Protein AF-A0A3P7IW91-F1 (afdb_monomer)

Sequence (137 aa):
MAIMPLGTGNDLARCMGWGGATSDEPMSQLLQAILRETVITHLDRWRIDVEPNEASPLDYADELSDAVQSSLPLTVMNNYFSIGADAHVALQFHHSRSANPQMLNSRLKNRIAYGGLGTIDLFKRSWKDLSEFVYLE

Radius of gyration: 19.39 Å; Cα contacts (8 Å, |Δi|>4)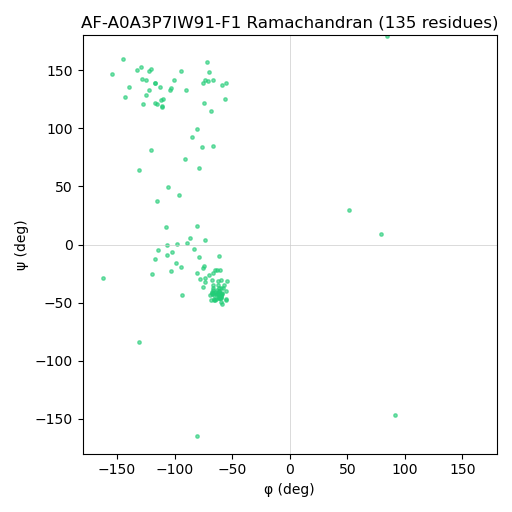: 82; chains: 1; bounding box: 48×32×51 Å

pLDDT: mean 82.63, std 10.95, range [50.06, 93.81]

Foldseek 3Di:
DDAAQPDLPRPVCVVQVVDNHHDPDDPVVVVVCVVPVDDDDDFDKAFADDADDPVDDPPVPDPCPVVPPRDDPDGIGRDDDDDDLLVVLVVVLVVVCVVCVVQVVDSVSSVVSSVVSSVVSVVVCPCVCVVVVDDDD

Secondary structure (DSSP, 8-state):
------SS--HHHHHTTS-SS--SS-HHHHHHHHHHTPPP-----EE------TTS----TTTSTTT--SS-S--EESS----SHHHHHHHHHHHHHHH-TTTT-SHHHHHHHHHHHHHHHHHHTTTTTGGGS----

InterPro domains:
  IPR000756 Diacylglycerol kinase, accessory domain [PF00609] (76-136)
  IPR000756 Diacylglycerol kinase, accessory domain [SM00045] (76-137)
  IPR001206 Diacylglycerol kinase, catalytic domain [PF00781] (1-38)
  IPR001206 Diacylglycerol kinase, catalytic domain [PS50146] (1-52)
  IPR016064 NAD kinase/diacylglycerol kinase-like domain superfamily [SSF111331] (1-130)
  IPR037607 Diacylglycerol kinase [PTHR11255] (1-136)

Solvent-accessible surface area (backbone atoms only — not comparable to full-atom values): 8932 Å² total; per-residue (Å²): 139,86,74,78,23,79,61,71,85,23,59,67,22,42,77,72,70,60,35,63,53,67,74,95,65,57,69,70,59,54,52,48,41,58,77,73,71,57,78,94,74,92,77,81,69,49,76,59,86,78,76,85,63,81,90,58,74,74,86,68,72,78,78,47,66,89,69,60,64,87,60,74,96,68,44,73,44,78,81,82,86,72,75,57,64,65,38,50,38,53,49,52,46,50,52,52,36,72,74,37,49,85,76,50,72,40,63,66,50,42,52,52,54,46,51,55,46,44,53,55,50,64,73,65,49,81,52,74,64,50,69,80,78,56,85,85,133

Organism: Strongylus vulgaris (NCBI:txid40348)

Mean predicted aligned error: 8.08 Å

Structure (mmCIF, N/CA/C/O backbone):
data_AF-A0A3P7IW91-F1
#
_entry.id   AF-A0A3P7IW91-F1
#
loop_
_atom_site.group_PDB
_atom_site.id
_atom_site.type_symbol
_atom_site.label_atom_id
_atom_site.label_alt_id
_atom_site.label_comp_id
_atom_site.label_asym_id
_atom_site.label_entity_id
_atom_site.label_seq_id
_atom_site.pdbx_PDB_ins_code
_atom_site.Cartn_x
_atom_site.Cartn_y
_atom_site.Cartn_z
_atom_site.occupancy
_atom_site.B_iso_or_equiv
_atom_site.auth_seq_id
_atom_site.auth_comp_id
_atom_site.auth_asym_id
_atom_site.auth_atom_id
_atom_site.pd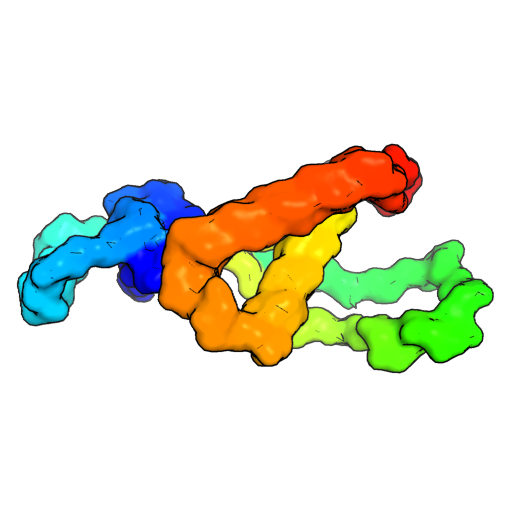bx_PDB_model_num
ATOM 1 N N . MET A 1 1 ? -11.522 -12.526 10.534 1.00 82.19 1 MET A N 1
ATOM 2 C CA . MET A 1 1 ? -10.440 -11.517 10.510 1.00 82.19 1 MET A CA 1
ATOM 3 C C . MET A 1 1 ? -11.072 -10.175 10.829 1.00 82.19 1 MET A C 1
ATOM 5 O O . MET A 1 1 ? -12.120 -9.900 10.269 1.00 82.19 1 MET A O 1
ATOM 9 N N . ALA A 1 2 ? -10.478 -9.384 11.719 1.00 88.81 2 ALA A N 1
ATOM 10 C CA . ALA A 1 2 ? -10.869 -7.994 11.963 1.00 88.81 2 ALA A CA 1
ATOM 11 C C . ALA A 1 2 ? -9.656 -7.100 11.679 1.00 88.81 2 ALA A C 1
ATOM 13 O O . ALA A 1 2 ? -8.518 -7.563 11.798 1.00 88.81 2 ALA A O 1
ATOM 14 N N . ILE A 1 3 ? -9.889 -5.854 11.271 1.00 89.25 3 ILE A N 1
ATOM 15 C CA . ILE A 1 3 ? -8.823 -4.940 10.853 1.00 89.25 3 ILE A CA 1
ATOM 16 C C . ILE A 1 3 ? -8.711 -3.821 11.883 1.00 89.25 3 ILE A C 1
ATOM 18 O O . ILE A 1 3 ? -9.679 -3.112 12.135 1.00 89.25 3 ILE A O 1
ATOM 22 N N . MET A 1 4 ? -7.516 -3.634 12.450 1.00 89.88 4 MET A N 1
ATOM 23 C CA . MET A 1 4 ? -7.232 -2.526 13.361 1.00 89.88 4 MET A CA 1
ATOM 24 C C . MET A 1 4 ? -6.270 -1.520 12.700 1.00 89.88 4 MET A C 1
ATOM 26 O O . MET A 1 4 ? -5.135 -1.890 12.387 1.00 89.88 4 MET A O 1
ATOM 30 N N . PRO A 1 5 ? -6.673 -0.251 12.496 1.00 90.50 5 PRO A N 1
ATOM 31 C CA . PRO A 1 5 ? -5.879 0.758 11.787 1.00 90.50 5 PRO A CA 1
ATOM 32 C C . PRO A 1 5 ? -4.768 1.376 12.660 1.00 90.50 5 PRO A C 1
ATOM 34 O O . PRO A 1 5 ? -4.781 2.569 12.983 1.00 90.50 5 PRO A O 1
ATOM 37 N N . LEU A 1 6 ? -3.778 0.567 13.043 1.00 88.81 6 LEU A N 1
ATOM 38 C CA . LEU A 1 6 ? -2.659 1.001 13.891 1.00 88.81 6 LEU A CA 1
ATOM 39 C C . LEU A 1 6 ? -1.592 1.790 13.118 1.00 88.81 6 LEU A C 1
ATOM 41 O O . LEU A 1 6 ? -0.949 2.680 13.679 1.00 88.81 6 LEU A O 1
ATOM 45 N N . GLY A 1 7 ? -1.431 1.510 11.824 1.00 86.81 7 GLY A N 1
ATOM 46 C CA . GLY A 1 7 ? -0.395 2.096 10.977 1.00 86.81 7 GLY A CA 1
ATOM 47 C C . GLY A 1 7 ? -0.710 3.504 10.464 1.00 86.81 7 GLY A C 1
ATOM 48 O O . GLY A 1 7 ? -1.597 4.203 10.957 1.00 86.81 7 GLY A O 1
ATOM 49 N N . THR A 1 8 ? 0.049 3.930 9.450 1.00 87.56 8 THR A N 1
ATOM 50 C CA . THR A 1 8 ? -0.204 5.168 8.685 1.00 87.56 8 THR A CA 1
ATOM 51 C C . THR A 1 8 ? -1.036 4.878 7.421 1.00 87.56 8 THR A C 1
ATOM 53 O O . THR A 1 8 ? -1.992 5.605 7.132 1.00 87.56 8 THR A O 1
ATOM 56 N N . GLY A 1 9 ? -0.694 3.799 6.701 1.00 87.56 9 GLY A N 1
ATOM 57 C CA . GLY A 1 9 ? -1.365 3.305 5.488 1.00 87.56 9 GLY A CA 1
ATOM 58 C C . GLY A 1 9 ? -2.460 2.289 5.813 1.00 87.56 9 GLY A C 1
ATOM 59 O O . GLY A 1 9 ? -2.270 1.089 5.666 1.00 87.56 9 GLY A O 1
ATOM 60 N N . ASN A 1 10 ? -3.585 2.776 6.337 1.00 92.81 10 ASN A N 1
ATOM 61 C CA . ASN A 1 10 ? -4.717 1.957 6.785 1.00 92.81 10 ASN A CA 1
ATOM 62 C C . ASN A 1 10 ? -5.804 1.834 5.703 1.00 92.81 10 ASN A C 1
ATOM 64 O O . ASN A 1 10 ? -6.987 1.988 5.996 1.00 92.81 10 ASN A O 1
ATOM 68 N N . ASP A 1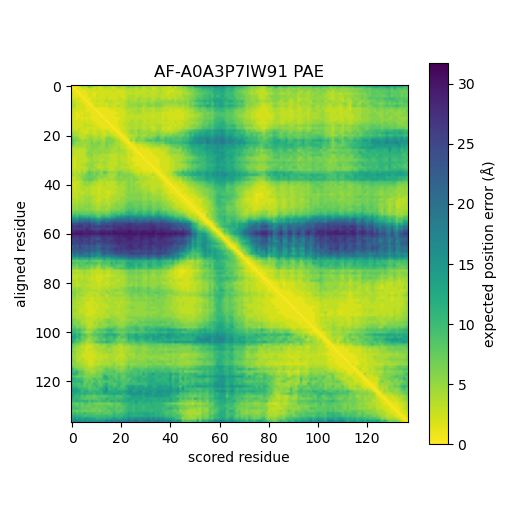 11 ? -5.423 1.630 4.445 1.00 92.50 11 ASP A N 1
ATOM 69 C CA . ASP A 1 11 ? -6.358 1.774 3.320 1.00 92.50 11 ASP A CA 1
ATOM 70 C C . ASP A 1 11 ? -7.439 0.695 3.323 1.00 92.50 11 ASP A C 1
ATOM 72 O O . ASP A 1 11 ? -8.619 1.025 3.244 1.00 92.50 11 ASP A O 1
ATOM 76 N N . LEU A 1 12 ? -7.075 -0.563 3.592 1.00 92.00 12 LEU A N 1
ATOM 77 C CA . LEU A 1 12 ? -8.056 -1.642 3.739 1.00 92.00 12 LEU A CA 1
ATOM 78 C C . LEU A 1 12 ? -9.053 -1.367 4.880 1.00 92.00 12 LEU A C 1
ATOM 80 O O . LEU A 1 12 ? -10.241 -1.636 4.743 1.00 92.00 12 LEU A O 1
ATOM 84 N N . ALA A 1 13 ? -8.596 -0.782 5.992 1.00 92.69 13 ALA A N 1
ATOM 85 C CA . ALA A 1 13 ? -9.480 -0.411 7.097 1.00 92.69 13 ALA A CA 1
ATOM 86 C C . ALA A 1 13 ? -10.483 0.675 6.674 1.00 92.69 13 ALA A C 1
ATOM 88 O O . ALA A 1 13 ? -11.663 0.581 7.005 1.00 92.69 13 ALA A O 1
ATOM 89 N N . ARG A 1 14 ? -10.040 1.669 5.890 1.00 92.06 14 ARG A N 1
ATOM 90 C CA . ARG A 1 14 ? -10.915 2.724 5.352 1.00 92.06 14 ARG A CA 1
ATOM 91 C C . ARG A 1 14 ? -11.937 2.160 4.371 1.00 92.06 14 ARG A C 1
ATOM 93 O O . ARG A 1 14 ? -13.116 2.465 4.512 1.00 92.06 14 ARG A O 1
ATOM 100 N N . CYS A 1 15 ? -11.505 1.314 3.436 1.00 91.19 15 CYS A N 1
ATOM 101 C CA . CYS A 1 15 ? -12.388 0.686 2.451 1.00 91.19 15 CYS A CA 1
ATOM 102 C C . CYS A 1 15 ? -13.453 -0.202 3.106 1.00 91.19 15 CYS A C 1
ATOM 104 O O . CYS A 1 15 ? -14.600 -0.197 2.679 1.00 91.19 15 CYS A O 1
ATOM 106 N N . MET A 1 16 ? -13.092 -0.917 4.174 1.00 89.62 16 MET A N 1
ATOM 107 C CA . MET A 1 16 ? -14.005 -1.814 4.892 1.00 89.62 16 MET A CA 1
ATOM 108 C C . MET A 1 16 ? -14.836 -1.104 5.979 1.00 89.62 16 MET A C 1
ATOM 110 O O . MET A 1 16 ? -15.532 -1.772 6.738 1.00 89.62 16 MET A O 1
ATOM 114 N N . GLY A 1 17 ? -14.746 0.227 6.100 1.00 88.50 17 GLY A N 1
ATOM 115 C CA . GLY A 1 17 ? -15.536 1.012 7.057 1.00 88.50 17 GLY A CA 1
ATOM 116 C C . GLY A 1 17 ? -15.028 1.013 8.506 1.00 88.50 17 GLY A C 1
ATOM 117 O O . GLY A 1 17 ? -15.696 1.549 9.382 1.00 88.50 17 GLY A O 1
ATOM 118 N N . TRP A 1 18 ? -13.834 0.481 8.772 1.00 88.44 18 TRP A N 1
ATOM 119 C CA . TRP A 1 18 ? -13.199 0.455 10.104 1.00 88.44 18 TRP A CA 1
ATOM 120 C C . TRP A 1 18 ? -12.465 1.760 10.450 1.00 88.44 18 TRP A C 1
ATOM 122 O O . TRP A 1 18 ? -11.924 1.913 11.543 1.00 88.44 18 TRP A O 1
ATOM 132 N N . GLY A 1 19 ? -12.420 2.704 9.508 1.00 89.38 19 GLY A N 1
ATOM 133 C CA . GLY A 1 19 ? -11.806 4.012 9.693 1.00 89.38 19 GLY A CA 1
ATOM 134 C C . GLY A 1 19 ? -10.295 4.041 9.450 1.00 89.38 19 GLY A C 1
ATOM 135 O O . GLY A 1 19 ? -9.654 3.065 9.068 1.00 89.38 19 GLY A O 1
ATOM 136 N N . GLY A 1 20 ? -9.716 5.234 9.609 1.00 87.00 20 GLY A N 1
ATOM 137 C CA . GLY A 1 20 ? -8.315 5.510 9.271 1.00 87.00 20 GLY A CA 1
ATOM 138 C C . GLY A 1 20 ? -7.353 5.571 10.457 1.00 87.00 20 GLY A C 1
ATOM 139 O O . GLY A 1 20 ? -6.150 5.727 10.227 1.00 87.00 20 GLY A O 1
ATOM 140 N N . ALA A 1 21 ? -7.869 5.499 11.681 1.00 86.12 21 ALA A N 1
ATOM 141 C CA . ALA A 1 21 ? -7.138 5.595 12.937 1.00 86.12 21 ALA A CA 1
ATOM 142 C C . ALA A 1 21 ? -7.913 4.853 14.032 1.00 86.12 21 ALA A C 1
ATOM 144 O O . ALA A 1 21 ? -9.138 4.824 14.002 1.00 86.12 21 ALA A O 1
ATOM 145 N N . THR A 1 22 ? -7.193 4.257 14.975 1.00 83.44 22 THR A N 1
ATOM 146 C CA . THR A 1 22 ? -7.780 3.598 16.148 1.00 83.44 22 THR A CA 1
ATOM 147 C C . THR A 1 22 ? -8.365 4.634 17.111 1.00 83.44 22 THR A C 1
ATOM 149 O O . THR A 1 22 ? -7.765 5.698 17.275 1.00 83.44 22 THR A O 1
ATOM 152 N N . SER A 1 23 ? -9.519 4.327 17.715 1.00 80.38 23 SER A N 1
ATOM 153 C CA . SER A 1 23 ? -10.097 5.100 18.820 1.00 80.38 23 SER A CA 1
ATOM 154 C C . SER A 1 23 ? -9.287 4.896 20.108 1.00 80.38 23 SER A C 1
ATOM 156 O O . SER A 1 23 ? -8.615 3.879 20.268 1.00 80.38 23 SER A O 1
ATOM 158 N N . ASP A 1 24 ? -9.378 5.842 21.046 1.00 83.31 24 ASP A N 1
ATOM 159 C CA . ASP A 1 24 ? -8.789 5.716 22.393 1.00 83.31 24 ASP A CA 1
ATOM 160 C C . ASP A 1 24 ? -9.668 4.870 23.342 1.00 83.31 24 ASP A C 1
ATOM 162 O O . ASP A 1 24 ? -9.520 4.907 24.565 1.00 83.31 24 ASP A O 1
ATOM 166 N N . GLU A 1 25 ? -10.619 4.112 22.793 1.00 85.94 25 GLU A N 1
ATOM 167 C CA . GLU A 1 25 ? -11.516 3.263 23.569 1.00 85.94 25 GLU A CA 1
ATOM 168 C C . GLU A 1 25 ? -10.766 2.059 24.162 1.00 85.94 25 GLU A C 1
ATOM 170 O O . GLU A 1 25 ? -9.834 1.522 23.552 1.00 85.94 25 GLU A O 1
ATOM 175 N N . PRO A 1 26 ? -11.180 1.570 25.346 1.00 89.69 26 PRO A N 1
ATOM 176 C CA . PRO A 1 26 ? -10.614 0.361 25.922 1.00 89.69 26 PRO A CA 1
ATOM 177 C C . PRO A 1 26 ? -10.714 -0.831 24.964 1.00 89.69 26 PRO A C 1
ATOM 179 O O . PRO A 1 26 ? -11.763 -1.090 24.374 1.00 89.69 26 PRO A O 1
ATOM 182 N N . MET A 1 27 ? -9.651 -1.638 24.892 1.00 88.00 27 MET A N 1
ATOM 183 C CA . MET A 1 27 ? -9.602 -2.823 24.025 1.00 88.00 27 MET A CA 1
ATOM 184 C C . MET A 1 27 ? -10.769 -3.793 24.270 1.00 88.00 27 MET A C 1
ATOM 186 O O . MET A 1 27 ? -11.243 -4.433 23.337 1.00 88.00 27 MET A O 1
ATOM 190 N N . SER A 1 28 ? -11.269 -3.881 25.505 1.00 90.69 28 SER A N 1
ATOM 191 C CA . SER A 1 28 ? -12.443 -4.692 25.844 1.00 90.69 28 SER A CA 1
ATOM 192 C C . SER A 1 28 ? -13.709 -4.244 25.109 1.00 90.69 28 SER A C 1
ATOM 194 O O . SER A 1 28 ? -14.458 -5.096 24.636 1.00 90.69 28 SER A O 1
ATOM 196 N N . GLN A 1 29 ? -13.926 -2.935 24.969 1.00 88.38 29 GLN A N 1
ATOM 197 C CA . GLN A 1 29 ? -15.069 -2.381 24.242 1.00 88.38 29 GLN A CA 1
ATOM 198 C C . GLN A 1 29 ? -14.933 -2.646 22.744 1.00 88.38 29 GLN A C 1
ATOM 200 O O . GLN A 1 29 ? -15.876 -3.131 22.127 1.00 88.38 29 GLN A O 1
ATOM 205 N N . LEU A 1 30 ? -13.734 -2.456 22.184 1.00 87.31 30 LEU A N 1
ATOM 206 C CA . LEU A 1 30 ? -13.468 -2.773 20.781 1.00 87.31 30 LEU A CA 1
ATOM 207 C C . LEU A 1 30 ? -13.720 -4.259 20.475 1.00 87.31 30 LEU A C 1
ATOM 209 O O . LEU A 1 30 ? -14.364 -4.593 19.483 1.00 87.31 30 LEU A O 1
ATOM 213 N N . LEU A 1 31 ? -13.241 -5.167 21.331 1.00 89.31 31 LEU A N 1
ATOM 214 C CA . LEU A 1 31 ? -13.471 -6.606 21.173 1.00 89.31 31 LEU A CA 1
ATOM 215 C C . LEU A 1 31 ? -14.959 -6.955 21.267 1.00 89.31 31 LEU A C 1
ATOM 217 O O . LEU A 1 31 ? -15.441 -7.800 20.513 1.00 89.31 31 LEU A O 1
ATOM 221 N N . GLN A 1 32 ? -15.694 -6.299 22.164 1.00 90.44 32 GLN A N 1
ATOM 222 C CA . GLN A 1 32 ? -17.134 -6.488 22.289 1.00 90.44 32 GLN A CA 1
ATOM 223 C C . GLN A 1 32 ? -17.882 -6.000 21.042 1.00 90.44 32 GLN A C 1
ATOM 225 O O . GLN A 1 32 ? -18.741 -6.731 20.548 1.00 90.44 32 GLN A O 1
ATOM 230 N N . ALA A 1 33 ? -17.508 -4.838 20.501 1.00 87.19 33 ALA A N 1
ATOM 231 C CA . ALA A 1 33 ? -18.061 -4.307 19.259 1.00 87.19 33 ALA A CA 1
ATOM 232 C C . ALA A 1 33 ? -17.769 -5.250 18.081 1.00 87.19 33 ALA A C 1
ATOM 234 O O . ALA A 1 33 ? -18.683 -5.632 17.356 1.00 87.19 33 ALA A O 1
ATOM 235 N N . ILE A 1 34 ? -16.532 -5.746 17.948 1.00 88.56 34 ILE A N 1
ATOM 236 C CA . ILE A 1 34 ? -16.172 -6.745 16.927 1.00 88.56 34 ILE A CA 1
ATOM 237 C C . ILE A 1 34 ? -17.070 -7.984 17.024 1.00 88.56 34 ILE A C 1
ATOM 239 O O . ILE A 1 34 ? -17.602 -8.437 16.015 1.00 88.56 34 ILE A O 1
ATOM 243 N N . LEU A 1 35 ? -17.262 -8.529 18.225 1.00 88.88 35 LEU A N 1
ATOM 244 C CA . LEU A 1 35 ? -18.018 -9.769 18.414 1.00 88.88 35 LEU A CA 1
ATOM 245 C C . LEU A 1 35 ? -19.533 -9.612 18.241 1.00 88.88 35 LEU A C 1
ATOM 247 O O . LEU A 1 35 ? -20.194 -10.599 17.922 1.00 88.88 35 LEU A O 1
ATOM 251 N N . ARG A 1 36 ? -20.096 -8.429 18.515 1.00 89.06 36 ARG A N 1
ATOM 252 C CA . ARG A 1 36 ? -21.557 -8.250 18.622 1.00 89.06 36 ARG A CA 1
ATOM 253 C C . ARG A 1 36 ? -22.162 -7.267 17.631 1.00 89.06 36 ARG A C 1
ATOM 255 O O . ARG A 1 36 ? -23.347 -7.379 17.340 1.00 89.06 36 ARG A O 1
ATOM 262 N N . GLU A 1 37 ? -21.380 -6.312 17.149 1.00 86.50 37 GLU A N 1
ATOM 263 C CA . GLU A 1 37 ? -21.869 -5.154 16.395 1.00 86.50 37 GLU A CA 1
ATOM 264 C C . GLU A 1 37 ? -21.330 -5.124 14.959 1.00 86.50 37 GLU A C 1
ATOM 266 O O . GLU A 1 37 ? -21.844 -4.375 14.131 1.00 86.50 37 GLU A O 1
ATOM 271 N N . THR A 1 38 ? -20.329 -5.950 14.626 1.00 87.06 38 THR A N 1
ATOM 272 C CA . THR A 1 38 ? -19.772 -5.999 13.266 1.00 87.06 38 THR A CA 1
ATOM 273 C C . THR A 1 38 ? -20.399 -7.086 12.404 1.00 87.06 38 THR A C 1
ATOM 275 O O . THR A 1 38 ? -20.814 -8.144 12.876 1.00 87.06 38 THR A O 1
ATOM 278 N N . VAL A 1 39 ? -20.456 -6.807 11.103 1.00 87.94 39 VAL A N 1
ATOM 279 C CA . VAL A 1 39 ? -20.967 -7.723 10.083 1.00 87.94 39 VAL A CA 1
ATOM 280 C C . VAL A 1 39 ? -19.799 -8.402 9.376 1.00 87.94 39 VAL A C 1
ATOM 282 O O . VAL A 1 39 ? -18.767 -7.786 9.103 1.00 87.94 39 VAL A O 1
ATOM 285 N N . ILE A 1 40 ? -19.965 -9.690 9.073 1.00 90.19 40 ILE A N 1
ATOM 286 C CA . ILE A 1 40 ? -19.006 -10.442 8.267 1.00 90.19 40 ILE A CA 1
ATOM 287 C C . ILE A 1 40 ? -19.150 -10.007 6.810 1.00 90.19 40 ILE A C 1
ATOM 289 O O . ILE A 1 40 ? -20.213 -10.162 6.214 1.00 90.19 40 ILE A O 1
ATOM 293 N N . THR A 1 41 ? -18.054 -9.522 6.235 1.00 90.25 41 THR A N 1
ATOM 294 C CA . THR A 1 41 ? -17.977 -9.124 4.827 1.00 90.25 41 THR A CA 1
ATOM 295 C C . THR A 1 41 ? -16.972 -10.006 4.097 1.00 90.25 41 THR A C 1
ATOM 297 O O . THR A 1 41 ? -15.898 -10.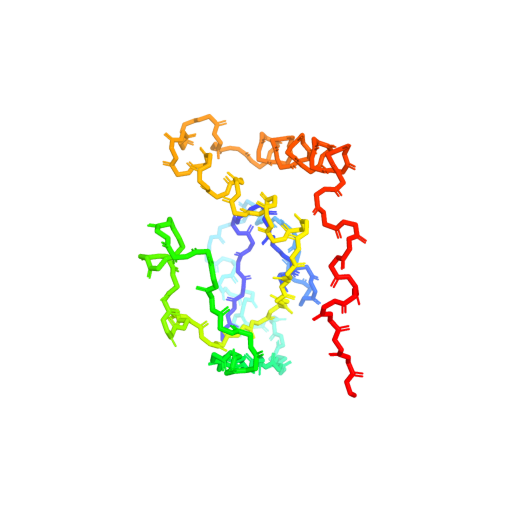308 4.625 1.00 90.25 41 THR A O 1
ATOM 300 N N . HIS A 1 42 ? -17.316 -10.416 2.878 1.00 91.62 42 HIS A N 1
ATOM 301 C CA . HIS A 1 42 ? -16.411 -11.156 2.005 1.00 91.62 42 HIS A CA 1
ATOM 302 C C . HIS A 1 42 ? -15.353 -10.219 1.413 1.00 91.62 42 HIS A C 1
ATOM 304 O O . HIS A 1 42 ? -15.654 -9.085 1.050 1.00 91.62 42 HIS A O 1
ATOM 310 N N . LEU A 1 43 ? -14.110 -10.696 1.348 1.00 91.56 43 LEU A N 1
ATOM 311 C CA . LEU A 1 43 ? -12.978 -9.965 0.788 1.00 91.56 43 LEU A CA 1
ATOM 312 C C . LEU A 1 43 ? -12.288 -10.845 -0.247 1.00 91.56 43 LEU A C 1
ATOM 314 O O . LEU A 1 43 ? -11.788 -11.922 0.095 1.00 91.56 43 LEU A O 1
ATOM 318 N N . ASP A 1 44 ? -12.222 -10.351 -1.476 1.00 92.19 44 ASP A N 1
ATOM 319 C CA . ASP A 1 44 ? -11.450 -10.984 -2.534 1.00 92.19 44 ASP A CA 1
ATOM 320 C C . ASP A 1 44 ? -9.956 -10.756 -2.305 1.00 92.19 44 ASP A C 1
ATOM 322 O O . ASP A 1 44 ? -9.513 -9.696 -1.851 1.00 92.19 44 ASP A O 1
ATOM 326 N N . ARG A 1 45 ? -9.165 -11.787 -2.596 1.00 93.81 45 ARG A N 1
ATOM 327 C CA . ARG A 1 45 ? -7.710 -11.758 -2.453 1.00 93.81 45 ARG A CA 1
ATOM 328 C C . ARG A 1 45 ? -7.084 -12.064 -3.795 1.00 93.81 45 ARG A C 1
ATOM 330 O O . ARG A 1 45 ? -7.447 -13.040 -4.446 1.00 93.81 45 ARG A O 1
ATOM 337 N N . TRP A 1 46 ? -6.111 -11.253 -4.163 1.00 92.88 46 TRP A N 1
ATOM 338 C CA . TRP A 1 46 ? -5.415 -11.363 -5.432 1.00 92.88 46 TRP A CA 1
ATOM 339 C C . TRP A 1 46 ? -4.215 -12.280 -5.256 1.00 92.88 46 TRP A C 1
ATOM 341 O O . TRP A 1 46 ? -3.474 -12.121 -4.286 1.00 92.88 46 TRP A O 1
ATOM 351 N N . ARG A 1 47 ? -4.022 -13.233 -6.170 1.00 92.25 47 ARG A N 1
ATOM 352 C CA . ARG A 1 47 ? -2.760 -13.965 -6.312 1.00 92.25 47 ARG A CA 1
ATOM 353 C C . ARG A 1 47 ? -2.028 -13.418 -7.530 1.00 92.25 47 ARG A C 1
ATOM 355 O O . ARG A 1 47 ? -2.648 -13.238 -8.569 1.00 92.25 47 ARG A O 1
ATOM 362 N N . ILE A 1 48 ? -0.742 -13.148 -7.370 1.00 89.38 48 ILE A N 1
ATOM 363 C CA . ILE A 1 48 ? 0.148 -12.675 -8.422 1.00 89.38 48 ILE A CA 1
ATOM 364 C C . ILE A 1 48 ? 1.193 -13.750 -8.643 1.00 89.38 48 ILE A C 1
ATOM 366 O O . ILE A 1 48 ? 1.941 -14.097 -7.725 1.00 89.38 48 ILE A O 1
ATOM 370 N N . ASP A 1 49 ? 1.221 -14.238 -9.871 1.00 87.38 49 ASP A N 1
ATOM 371 C CA . ASP A 1 49 ? 2.225 -15.158 -10.367 1.00 87.38 49 ASP A CA 1
ATOM 372 C C . ASP A 1 49 ? 3.199 -14.347 -11.234 1.00 87.38 49 ASP A C 1
ATOM 374 O O . ASP A 1 49 ? 2.788 -13.469 -11.995 1.00 87.38 49 ASP A O 1
ATOM 378 N N . VAL A 1 50 ? 4.499 -14.568 -11.041 1.00 83.94 50 VAL A N 1
ATOM 379 C CA . VAL A 1 50 ? 5.564 -13.841 -11.742 1.00 83.94 50 VAL A CA 1
ATOM 380 C C . VAL A 1 50 ? 6.465 -14.855 -12.409 1.00 83.94 50 VAL A C 1
ATOM 382 O O . VAL A 1 50 ? 6.954 -15.773 -11.752 1.00 83.94 50 VAL A O 1
ATOM 385 N N . GLU A 1 51 ? 6.706 -14.648 -13.696 1.00 82.62 51 GLU A N 1
ATOM 386 C CA . GLU A 1 51 ? 7.567 -15.492 -14.512 1.00 82.62 51 GLU A CA 1
ATOM 387 C C . GLU A 1 51 ? 8.652 -14.629 -15.170 1.00 82.62 51 GLU A C 1
ATOM 389 O O . GLU A 1 51 ? 8.379 -13.487 -15.560 1.00 82.62 51 GLU A O 1
ATOM 394 N N . PRO A 1 52 ? 9.899 -15.123 -15.273 1.00 79.06 52 PRO A N 1
ATOM 395 C CA . PRO A 1 52 ? 10.949 -14.427 -16.003 1.00 79.06 52 PRO A CA 1
ATOM 396 C C . PRO A 1 52 ? 10.557 -14.201 -17.467 1.00 79.06 52 PRO A C 1
ATOM 398 O O . PRO A 1 52 ? 10.057 -15.102 -18.134 1.00 79.06 52 PRO A O 1
ATOM 401 N N . ASN A 1 53 ? 10.839 -13.008 -17.990 1.00 77.81 53 ASN A N 1
ATOM 402 C CA . ASN A 1 53 ? 10.635 -12.722 -19.405 1.00 77.81 53 ASN A CA 1
ATOM 403 C C . ASN A 1 53 ? 11.804 -13.274 -20.238 1.00 77.81 53 ASN A C 1
ATOM 405 O O . ASN A 1 53 ? 12.846 -12.629 -20.354 1.00 77.81 53 ASN A O 1
ATOM 409 N N . GLU A 1 54 ? 11.619 -14.446 -20.847 1.00 76.38 54 GLU A N 1
ATOM 410 C CA . GLU A 1 54 ? 12.640 -15.100 -21.682 1.00 76.38 54 GLU A CA 1
ATOM 411 C C . GLU A 1 54 ? 12.987 -14.316 -22.962 1.00 76.38 54 GLU A C 1
ATOM 413 O O . GLU A 1 54 ? 14.077 -14.478 -23.509 1.00 76.38 54 GLU A O 1
ATOM 418 N N . ALA A 1 55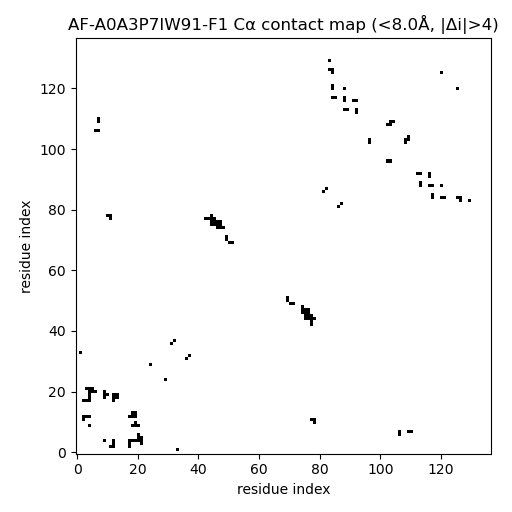 ? 12.094 -13.439 -23.437 1.00 73.38 55 ALA A N 1
ATOM 419 C CA . ALA A 1 55 ? 12.301 -12.648 -24.653 1.00 73.38 55 ALA A CA 1
ATOM 420 C C . ALA A 1 55 ? 13.218 -11.428 -24.446 1.00 73.38 55 ALA A C 1
ATOM 422 O O . ALA A 1 55 ? 13.629 -10.796 -25.419 1.00 73.38 55 ALA A O 1
ATOM 423 N N . SER A 1 56 ? 13.543 -11.095 -23.194 1.00 66.69 56 SER A N 1
ATOM 424 C CA . SER A 1 56 ? 14.454 -10.009 -22.834 1.00 66.69 56 SER A CA 1
ATOM 425 C C . SER A 1 56 ? 15.635 -10.579 -22.044 1.00 66.69 56 SER A C 1
ATOM 427 O O . SER A 1 56 ? 15.629 -10.501 -20.812 1.00 66.69 56 SER A O 1
ATOM 429 N N . PRO A 1 57 ? 16.654 -11.154 -22.713 1.00 57.78 57 PRO A N 1
ATOM 430 C CA . PRO A 1 57 ? 17.873 -11.563 -22.029 1.00 57.78 57 PRO A CA 1
ATOM 431 C C . PRO A 1 57 ? 18.468 -10.345 -21.310 1.00 57.78 57 PRO A C 1
ATOM 433 O O . PRO A 1 57 ? 18.627 -9.273 -21.890 1.00 57.78 57 PRO A O 1
ATOM 436 N N . LEU A 1 58 ? 18.702 -10.487 -20.005 1.00 60.66 58 LEU A N 1
ATOM 437 C CA . LEU A 1 58 ? 19.233 -9.436 -19.140 1.00 60.66 58 LEU A CA 1
ATOM 438 C C . LEU A 1 58 ? 20.680 -9.104 -19.552 1.00 60.66 58 LEU A C 1
ATOM 440 O O . LEU A 1 58 ? 21.622 -9.608 -18.952 1.00 60.66 58 LEU A O 1
ATOM 444 N N . ASP A 1 59 ? 20.868 -8.227 -20.540 1.00 52.50 59 ASP A N 1
ATOM 445 C CA . ASP A 1 59 ? 22.195 -7.726 -20.957 1.00 52.50 59 ASP A CA 1
ATOM 446 C C . ASP A 1 59 ? 22.813 -6.723 -19.950 1.00 52.50 59 ASP A C 1
ATOM 448 O O . ASP A 1 59 ? 23.906 -6.202 -20.159 1.00 52.50 59 ASP A O 1
ATOM 452 N N . TYR A 1 60 ? 22.149 -6.480 -18.814 1.00 51.62 60 TYR A N 1
ATOM 453 C CA . TYR A 1 60 ? 22.638 -5.672 -17.688 1.00 51.62 60 TYR A CA 1
ATOM 454 C C . TYR A 1 60 ? 23.038 -6.566 -16.502 1.00 51.62 60 TYR A C 1
ATOM 456 O O . TYR A 1 60 ? 22.596 -6.381 -15.366 1.00 51.62 60 TYR A O 1
ATOM 464 N N . ALA A 1 61 ? 23.833 -7.596 -16.782 1.00 52.25 61 ALA A N 1
ATOM 465 C CA . ALA A 1 61 ? 24.339 -8.529 -15.786 1.00 52.25 61 ALA A CA 1
ATOM 466 C C . ALA A 1 61 ? 25.615 -7.976 -15.131 1.00 52.25 61 ALA A C 1
ATOM 468 O O . ALA A 1 61 ? 26.709 -8.178 -15.640 1.00 52.25 61 ALA A O 1
ATOM 469 N N . ASP A 1 62 ? 25.451 -7.265 -14.015 1.00 51.28 62 ASP A N 1
ATOM 470 C CA . ASP A 1 62 ? 26.400 -7.374 -12.892 1.00 51.28 62 ASP A CA 1
ATOM 471 C C . ASP A 1 62 ? 25.798 -6.837 -11.580 1.00 51.28 62 ASP A C 1
ATOM 473 O O . ASP A 1 62 ? 26.110 -7.349 -10.514 1.00 51.28 62 ASP A O 1
ATOM 477 N N . GLU A 1 63 ? 24.862 -5.874 -11.627 1.00 51.19 63 GLU A N 1
ATOM 478 C CA . GLU A 1 63 ? 24.245 -5.322 -10.400 1.00 51.19 63 GLU A CA 1
ATOM 479 C C . GLU A 1 63 ? 22.819 -5.833 -10.108 1.00 51.19 63 GLU A C 1
ATOM 481 O O . GLU A 1 63 ? 22.386 -5.810 -8.957 1.00 51.19 63 GLU A O 1
ATOM 486 N N . LEU A 1 64 ? 22.072 -6.311 -11.117 1.00 52.47 64 LEU A N 1
ATOM 487 C CA . LEU A 1 64 ? 20.697 -6.810 -10.931 1.00 52.47 64 LEU A CA 1
ATOM 488 C C . LEU A 1 64 ? 20.597 -8.325 -10.709 1.00 52.47 64 LEU A C 1
ATOM 490 O O . LEU A 1 64 ? 19.577 -8.778 -10.195 1.00 52.47 64 LEU A O 1
ATOM 494 N N . SER A 1 65 ? 21.605 -9.119 -11.076 1.00 51.16 65 SER A N 1
ATOM 495 C CA . SER A 1 65 ? 21.543 -10.589 -10.988 1.00 51.16 65 SER A CA 1
ATOM 496 C C . SER A 1 65 ? 21.365 -11.093 -9.552 1.00 51.16 65 SER A C 1
ATOM 498 O O . SER A 1 65 ? 20.615 -12.041 -9.339 1.00 51.16 65 SER A O 1
ATOM 500 N N . ASP A 1 66 ? 21.963 -10.416 -8.569 1.00 50.06 66 ASP A N 1
ATOM 501 C CA . ASP A 1 66 ? 21.799 -10.732 -7.142 1.00 50.06 66 ASP A CA 1
ATOM 502 C C . ASP A 1 66 ? 20.439 -10.274 -6.575 1.00 50.06 66 ASP A C 1
ATOM 504 O O . ASP A 1 66 ? 19.988 -10.773 -5.542 1.00 50.06 66 ASP A O 1
ATOM 508 N N . ALA A 1 67 ? 19.766 -9.329 -7.244 1.00 52.44 67 ALA A N 1
ATOM 509 C CA . ALA A 1 67 ? 18.489 -8.750 -6.819 1.00 52.44 67 ALA A CA 1
ATOM 510 C C . ALA A 1 67 ? 17.264 -9.365 -7.523 1.00 52.44 67 ALA A C 1
ATOM 512 O O . ALA A 1 67 ? 16.137 -9.199 -7.046 1.00 52.44 67 ALA A O 1
ATOM 513 N N . VAL A 1 68 ? 17.455 -10.083 -8.637 1.00 56.69 68 VAL A N 1
ATOM 514 C CA . VAL A 1 68 ? 16.390 -10.831 -9.319 1.00 56.69 68 VAL A CA 1
ATOM 515 C C . VAL A 1 68 ? 16.115 -12.104 -8.524 1.00 56.69 68 VAL A C 1
ATOM 517 O O . VAL A 1 68 ? 16.621 -13.190 -8.799 1.00 56.69 68 VAL A O 1
ATOM 520 N N . GLN A 1 69 ? 15.289 -11.968 -7.493 1.00 58.88 69 GLN A N 1
ATOM 521 C CA . GLN A 1 69 ? 14.721 -13.124 -6.825 1.00 58.88 69 GLN A CA 1
ATOM 522 C C . GLN A 1 69 ? 13.743 -13.788 -7.805 1.00 58.88 69 GLN A C 1
ATOM 524 O O . GLN A 1 69 ? 12.729 -13.198 -8.172 1.00 58.88 69 GLN A O 1
ATOM 529 N N . SER A 1 70 ? 14.042 -15.017 -8.234 1.00 60.91 70 SER A N 1
ATOM 530 C CA . SER A 1 70 ? 13.213 -15.790 -9.178 1.00 60.91 70 SER A CA 1
ATOM 531 C C . SER A 1 70 ? 11.803 -16.096 -8.662 1.00 60.91 70 SER A C 1
ATOM 533 O O . SER A 1 70 ? 10.955 -16.576 -9.407 1.00 60.91 70 SER A O 1
ATOM 535 N N . SER A 1 71 ? 11.544 -15.818 -7.384 1.00 66.69 71 SER A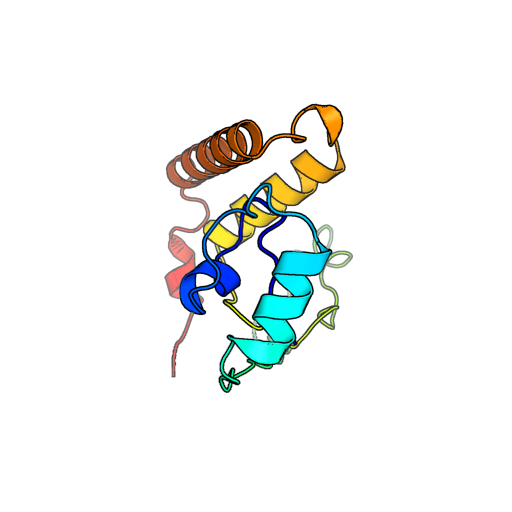 N 1
ATOM 536 C CA . SER A 1 71 ? 10.255 -15.995 -6.736 1.00 66.69 71 SER A CA 1
ATOM 537 C C . SER A 1 71 ? 9.968 -14.831 -5.797 1.00 66.69 71 SER A C 1
ATOM 539 O O . SER A 1 71 ? 10.821 -14.459 -4.987 1.00 66.69 71 SER A O 1
ATOM 541 N N . LEU A 1 72 ? 8.740 -14.316 -5.836 1.00 73.00 72 LEU A N 1
ATOM 542 C CA . LEU A 1 72 ? 8.285 -13.331 -4.863 1.00 73.00 72 LEU A CA 1
ATOM 543 C C . LEU A 1 72 ? 8.184 -13.950 -3.456 1.00 73.00 72 LEU A C 1
ATOM 545 O O . LEU A 1 72 ? 7.693 -15.071 -3.315 1.00 73.00 72 LEU A O 1
ATOM 549 N N . PRO A 1 73 ? 8.544 -13.210 -2.390 1.00 76.50 73 PRO A N 1
ATOM 550 C CA . PRO A 1 73 ? 8.382 -13.683 -1.013 1.00 76.50 73 PRO A CA 1
ATOM 551 C C . PRO A 1 73 ? 6.906 -13.838 -0.609 1.00 76.50 73 PRO A C 1
ATOM 553 O O . PRO A 1 73 ? 6.584 -14.605 0.298 1.00 76.50 73 PRO A O 1
ATOM 556 N N . LEU A 1 74 ? 6.003 -13.103 -1.267 1.00 81.94 74 LEU A N 1
ATOM 557 C CA . LEU A 1 74 ? 4.559 -13.138 -1.055 1.00 81.94 74 LEU A CA 1
ATOM 558 C C . LEU A 1 74 ? 3.844 -12.969 -2.396 1.00 81.94 74 LEU A C 1
ATOM 560 O O . LEU A 1 74 ? 4.067 -11.987 -3.098 1.00 81.94 74 LEU A O 1
ATOM 564 N N . THR A 1 75 ? 2.942 -13.897 -2.708 1.00 86.88 75 THR A N 1
ATOM 565 C CA . THR A 1 75 ? 2.154 -13.887 -3.950 1.00 86.88 75 THR A CA 1
ATOM 566 C C . THR A 1 75 ? 0.697 -13.504 -3.730 1.00 86.88 75 THR A C 1
ATOM 568 O O . THR A 1 75 ? -0.019 -13.294 -4.695 1.00 86.88 75 THR A O 1
ATOM 571 N N . VAL A 1 76 ? 0.222 -13.393 -2.481 1.00 91.31 76 VAL A N 1
ATOM 572 C CA . VAL A 1 76 ? -1.180 -13.052 -2.189 1.00 91.31 76 VAL A CA 1
ATOM 573 C C . VAL A 1 76 ? -1.298 -11.653 -1.593 1.00 91.31 76 VAL A C 1
ATOM 575 O O . VAL A 1 76 ? -0.707 -11.372 -0.550 1.00 91.31 76 VAL A O 1
ATOM 578 N N . MET A 1 77 ? -2.122 -10.805 -2.208 1.00 90.88 77 MET A N 1
ATOM 579 C CA . MET A 1 77 ? -2.353 -9.414 -1.817 1.00 90.88 77 MET A CA 1
ATOM 580 C C . MET A 1 77 ? -3.833 -9.137 -1.524 1.00 90.88 77 MET A C 1
ATOM 582 O O . MET A 1 77 ? -4.731 -9.750 -2.097 1.00 90.88 77 MET A O 1
ATOM 586 N N . ASN A 1 78 ? -4.085 -8.196 -0.610 1.00 91.62 78 ASN A N 1
ATOM 587 C CA . ASN A 1 78 ? -5.435 -7.851 -0.141 1.00 91.62 78 ASN A CA 1
ATOM 588 C C . ASN A 1 78 ? -5.876 -6.430 -0.526 1.00 91.62 78 ASN A C 1
ATOM 590 O O . ASN A 1 78 ? -6.985 -6.040 -0.182 1.00 91.62 78 ASN A O 1
ATOM 594 N N . ASN A 1 79 ? -4.998 -5.628 -1.132 1.00 89.94 79 ASN A N 1
ATOM 595 C CA . ASN A 1 79 ? -5.289 -4.229 -1.437 1.00 89.94 79 ASN A CA 1
ATOM 596 C C . ASN A 1 79 ? -4.940 -3.915 -2.893 1.00 89.94 79 ASN A C 1
ATOM 598 O O . ASN A 1 79 ? -5.795 -4.027 -3.760 1.00 89.94 79 ASN A O 1
ATOM 602 N N . TYR A 1 80 ? -3.678 -3.604 -3.171 1.00 89.38 80 TYR A N 1
ATOM 603 C CA . TYR A 1 80 ? -3.203 -3.334 -4.519 1.00 89.38 80 TYR A CA 1
ATOM 604 C C . TYR A 1 80 ? -1.775 -3.842 -4.699 1.00 89.38 80 TYR A C 1
ATOM 606 O O . TYR A 1 80 ? -1.041 -4.042 -3.728 1.00 89.38 80 TYR A O 1
ATOM 614 N N . PHE A 1 81 ? -1.409 -4.024 -5.960 1.00 88.81 81 PHE A N 1
ATOM 615 C CA . PHE A 1 81 ? -0.050 -4.228 -6.431 1.00 88.81 81 PHE A CA 1
ATOM 616 C C . PHE A 1 81 ? 0.305 -3.055 -7.339 1.00 88.81 81 PHE A C 1
ATOM 618 O O . PHE A 1 81 ? -0.539 -2.612 -8.119 1.00 88.81 81 PHE A O 1
ATOM 625 N N . SER A 1 82 ? 1.523 -2.535 -7.224 1.00 89.62 82 SER A N 1
ATOM 626 C CA . SER A 1 82 ? 1.990 -1.434 -8.060 1.00 89.62 82 SER A CA 1
ATOM 627 C C . SER A 1 82 ? 3.380 -1.709 -8.621 1.00 89.62 82 SER A C 1
ATOM 629 O O . SER A 1 82 ? 4.202 -2.393 -8.012 1.00 89.62 82 SER A O 1
ATOM 631 N N . ILE A 1 83 ? 3.624 -1.148 -9.804 1.00 88.75 83 ILE A N 1
ATOM 632 C CA . ILE A 1 83 ? 4.921 -1.087 -10.480 1.00 88.75 83 ILE A CA 1
ATOM 633 C C . ILE A 1 83 ? 5.183 0.364 -10.889 1.00 88.75 83 ILE A C 1
ATOM 635 O O . ILE A 1 83 ? 4.250 1.142 -11.094 1.00 88.75 83 ILE A O 1
ATOM 639 N N . GLY A 1 84 ? 6.452 0.745 -10.996 1.00 88.62 84 GLY A N 1
ATOM 640 C CA . GLY A 1 84 ? 6.844 2.094 -11.397 1.00 88.62 84 GLY A CA 1
ATOM 641 C C . GLY A 1 84 ? 7.050 3.071 -10.243 1.00 88.62 84 GLY A C 1
ATOM 642 O O . GLY A 1 84 ? 7.499 2.689 -9.164 1.00 88.62 84 GLY A O 1
ATOM 643 N N . ALA A 1 85 ? 6.730 4.345 -10.487 1.00 87.81 85 ALA A N 1
ATOM 644 C CA . ALA A 1 85 ? 7.016 5.457 -9.576 1.00 87.81 85 ALA A CA 1
ATOM 645 C C . ALA A 1 85 ? 6.447 5.252 -8.162 1.00 87.81 85 ALA A C 1
ATOM 647 O O . ALA A 1 85 ? 7.164 5.412 -7.177 1.00 87.81 85 ALA A O 1
ATOM 648 N N . ASP A 1 86 ? 5.182 4.832 -8.049 1.00 87.88 86 ASP A N 1
ATOM 649 C CA . ASP A 1 86 ? 4.541 4.566 -6.753 1.00 87.88 86 ASP A CA 1
ATOM 650 C C . ASP A 1 86 ? 5.281 3.477 -5.960 1.00 87.88 86 ASP A C 1
ATOM 652 O O . ASP A 1 86 ? 5.667 3.684 -4.806 1.00 87.88 86 ASP A O 1
ATOM 656 N N . ALA A 1 87 ? 5.561 2.344 -6.611 1.00 89.69 87 ALA A N 1
ATOM 657 C CA . ALA A 1 87 ? 6.291 1.234 -6.008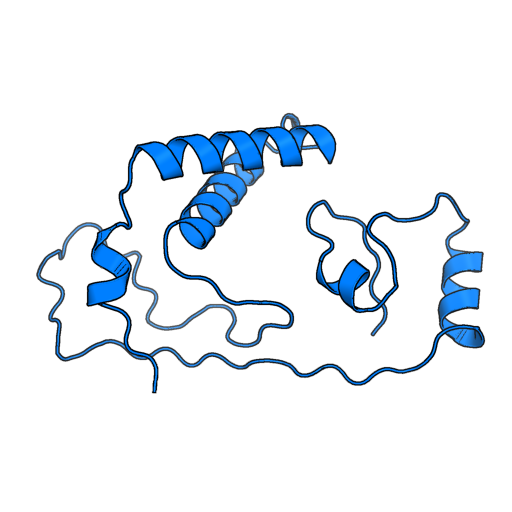 1.00 89.69 87 ALA A CA 1
ATOM 658 C C . ALA A 1 87 ? 7.708 1.651 -5.587 1.00 89.69 87 ALA A C 1
ATOM 660 O O . ALA A 1 87 ? 8.173 1.290 -4.502 1.00 89.69 87 ALA A O 1
ATOM 661 N N . HIS A 1 88 ? 8.381 2.466 -6.404 1.00 88.38 88 HIS A N 1
ATOM 662 C CA . HIS A 1 88 ? 9.713 2.982 -6.104 1.00 88.38 88 HIS A CA 1
ATOM 663 C C . HIS A 1 88 ? 9.718 3.895 -4.873 1.00 88.38 88 HIS A C 1
ATOM 665 O O . HIS A 1 88 ? 10.540 3.720 -3.970 1.00 88.38 88 HIS A O 1
ATOM 671 N N . VAL A 1 89 ? 8.771 4.832 -4.796 1.00 89.69 89 VAL A N 1
ATOM 672 C CA . VAL A 1 89 ? 8.605 5.732 -3.645 1.00 89.69 89 VAL A CA 1
ATOM 673 C C . VAL A 1 89 ? 8.269 4.936 -2.384 1.00 89.69 89 VAL A C 1
ATOM 675 O O . VAL A 1 89 ? 8.853 5.183 -1.324 1.00 89.69 89 VAL A O 1
ATOM 678 N N . ALA A 1 90 ? 7.385 3.940 -2.488 1.00 89.94 90 ALA A N 1
ATOM 679 C CA . ALA A 1 90 ? 7.046 3.054 -1.379 1.00 89.94 90 ALA A CA 1
ATOM 680 C C . ALA A 1 90 ? 8.259 2.260 -0.870 1.00 89.94 90 ALA A C 1
ATOM 682 O O . ALA A 1 90 ? 8.469 2.177 0.346 1.00 89.94 90 ALA A O 1
ATOM 683 N N . LEU A 1 91 ? 9.091 1.742 -1.778 1.00 88.75 91 LEU A N 1
ATOM 684 C CA . LEU A 1 91 ? 10.316 1.022 -1.435 1.00 88.75 91 LEU A CA 1
ATOM 685 C C . LEU A 1 91 ? 11.347 1.938 -0.761 1.00 88.75 91 LEU A C 1
ATOM 687 O O . LEU A 1 91 ? 11.870 1.602 0.303 1.00 88.75 91 LEU A O 1
ATOM 691 N N . GLN A 1 92 ? 11.601 3.123 -1.323 1.00 88.31 92 GLN A N 1
ATOM 692 C CA . GLN A 1 92 ? 12.507 4.104 -0.718 1.00 88.31 92 GLN A CA 1
ATOM 693 C C . GLN A 1 92 ? 12.036 4.528 0.675 1.00 88.31 92 GLN A C 1
ATOM 695 O O . GLN A 1 92 ? 12.838 4.602 1.611 1.00 88.31 92 GLN A O 1
ATOM 700 N N . PHE A 1 93 ? 10.734 4.771 0.839 1.00 90.00 93 PHE A N 1
ATOM 701 C CA . PHE A 1 93 ? 10.158 5.087 2.139 1.00 90.00 93 PHE A CA 1
ATOM 702 C C . PHE A 1 93 ? 10.337 3.930 3.129 1.00 90.00 93 PHE A C 1
ATOM 704 O O . PHE A 1 93 ? 10.707 4.162 4.282 1.00 90.00 93 PHE A O 1
ATOM 711 N N . HIS A 1 94 ? 10.125 2.686 2.689 1.00 89.19 94 HIS A N 1
ATOM 712 C CA . HIS A 1 94 ? 10.361 1.504 3.513 1.00 89.19 94 HIS A CA 1
ATOM 713 C C . HIS A 1 94 ? 11.820 1.427 3.980 1.00 89.19 94 HIS A C 1
ATOM 715 O O . HIS A 1 94 ? 12.055 1.326 5.184 1.00 89.19 94 HIS A O 1
ATOM 721 N N . HIS A 1 95 ? 12.789 1.549 3.068 1.00 87.94 95 HIS A N 1
ATOM 722 C CA . HIS A 1 95 ? 14.216 1.547 3.408 1.00 87.94 95 HIS A CA 1
ATOM 723 C C . HIS A 1 95 ? 14.586 2.691 4.361 1.00 87.94 95 HIS A C 1
ATOM 725 O O . HIS A 1 95 ? 15.242 2.457 5.375 1.00 87.94 95 HIS A O 1
ATOM 731 N N . SER A 1 96 ? 14.110 3.912 4.094 1.00 86.50 96 SER A N 1
ATOM 732 C CA . SER A 1 96 ? 14.338 5.080 4.955 1.00 86.50 96 SER A CA 1
ATOM 733 C C . SER A 1 96 ? 13.804 4.861 6.375 1.00 86.50 96 SER A C 1
ATOM 735 O O . SER A 1 96 ? 14.485 5.158 7.361 1.00 86.50 96 SER A O 1
ATOM 737 N N . ARG A 1 97 ? 12.609 4.269 6.492 1.00 86.12 97 ARG A N 1
ATOM 738 C CA . ARG A 1 97 ? 11.983 3.922 7.774 1.00 86.12 97 ARG A CA 1
ATOM 739 C C . ARG A 1 97 ? 12.728 2.820 8.512 1.00 86.12 97 ARG A C 1
ATOM 741 O O . ARG A 1 97 ? 12.877 2.922 9.726 1.00 86.12 97 ARG A O 1
ATOM 748 N N . SER A 1 98 ? 13.192 1.798 7.801 1.00 85.62 98 SER A N 1
ATOM 749 C CA . SER A 1 98 ? 13.982 0.712 8.384 1.00 85.62 98 SER A CA 1
ATOM 750 C C . SER A 1 98 ? 15.353 1.203 8.863 1.00 85.62 98 SER A C 1
ATOM 752 O O . SER A 1 98 ? 15.815 0.766 9.912 1.00 85.62 98 SER A O 1
ATOM 754 N N . ALA A 1 99 ? 15.964 2.162 8.159 1.00 87.56 99 ALA A N 1
ATOM 755 C CA . ALA A 1 99 ? 17.235 2.765 8.556 1.00 87.56 99 ALA A CA 1
ATOM 756 C C . ALA A 1 99 ? 17.099 3.752 9.730 1.00 87.56 99 ALA A C 1
ATOM 758 O O . ALA A 1 99 ? 17.976 3.809 10.587 1.00 87.56 99 ALA A O 1
ATOM 759 N N . ASN A 1 100 ? 16.008 4.527 9.792 1.00 84.94 100 ASN A N 1
ATOM 760 C CA . ASN A 1 100 ? 15.812 5.580 10.798 1.00 84.94 100 ASN A CA 1
ATOM 761 C C . ASN A 1 100 ? 14.438 5.499 11.495 1.00 84.94 100 ASN A C 1
ATOM 763 O O . ASN A 1 100 ? 13.634 6.438 11.408 1.00 84.94 100 ASN A O 1
ATOM 767 N N . PRO A 1 101 ? 14.151 4.424 12.252 1.00 84.06 101 PRO A N 1
ATOM 768 C CA . PRO A 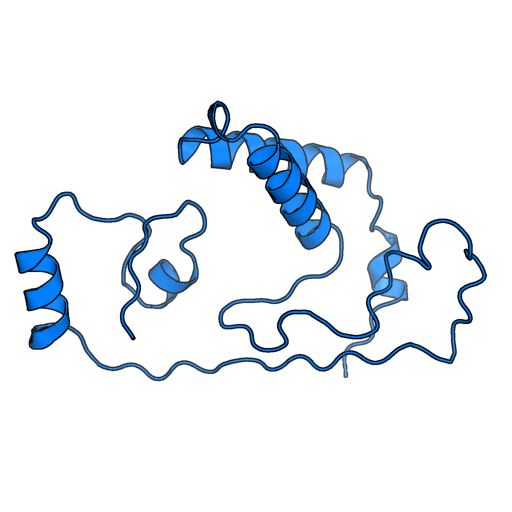1 101 ? 12.834 4.217 12.857 1.00 84.06 101 PRO A CA 1
ATOM 769 C C . PRO A 1 101 ? 12.447 5.316 13.861 1.00 84.06 101 PRO A C 1
ATOM 771 O O . PRO A 1 101 ? 11.277 5.680 13.957 1.00 84.06 101 PRO A O 1
ATOM 774 N N . GLN A 1 102 ? 13.421 5.910 14.561 1.00 82.12 102 GLN A N 1
ATOM 775 C CA . GLN A 1 102 ? 13.184 6.990 15.532 1.00 82.12 102 GLN A CA 1
ATOM 776 C C . GLN A 1 102 ? 12.701 8.295 14.878 1.00 82.12 102 GLN A C 1
ATOM 778 O O . GLN A 1 102 ? 11.927 9.048 15.471 1.00 82.12 102 GLN A O 1
ATOM 783 N N . MET A 1 103 ? 13.115 8.561 13.637 1.00 75.75 103 MET A N 1
ATOM 784 C CA . MET A 1 103 ? 12.694 9.757 12.899 1.00 75.75 103 MET A CA 1
ATOM 785 C C . MET A 1 103 ? 11.301 9.591 12.283 1.00 75.75 103 MET A C 1
ATOM 787 O O . MET A 1 103 ? 10.592 10.578 12.092 1.00 75.75 103 MET A O 1
ATOM 791 N N . LEU A 1 104 ? 10.877 8.348 12.041 1.00 78.00 104 LEU A N 1
ATOM 792 C CA . LEU A 1 104 ? 9.633 7.975 11.360 1.00 78.00 104 LEU A CA 1
ATOM 793 C C . LEU A 1 104 ? 8.656 7.231 12.295 1.00 78.00 104 LEU A C 1
ATOM 795 O O . LEU A 1 104 ? 7.924 6.317 11.910 1.00 78.00 104 LEU A O 1
ATOM 799 N N . ASN A 1 105 ? 8.621 7.665 13.558 1.00 81.25 105 ASN A N 1
ATOM 800 C CA . ASN A 1 105 ? 7.795 7.084 14.622 1.00 81.25 105 ASN A CA 1
ATOM 801 C C . ASN A 1 105 ? 6.387 7.698 14.753 1.00 81.25 105 ASN A C 1
ATOM 803 O O . ASN A 1 105 ? 5.619 7.306 15.626 1.00 81.25 105 ASN A O 1
ATOM 807 N N . SER A 1 106 ? 6.029 8.660 13.898 1.00 86.00 106 SER A N 1
ATOM 808 C CA . SER A 1 106 ? 4.744 9.367 13.951 1.00 86.00 106 SER A CA 1
ATOM 809 C C . SER A 1 106 ? 4.046 9.351 12.597 1.00 86.00 106 SER A C 1
ATOM 811 O O . SER A 1 106 ? 4.679 9.529 11.557 1.00 86.00 106 SER A O 1
ATOM 813 N N . ARG A 1 107 ? 2.713 9.212 12.612 1.00 86.56 107 ARG A N 1
ATOM 814 C CA . ARG A 1 107 ? 1.866 9.229 11.407 1.00 86.56 107 ARG A CA 1
ATOM 815 C C . ARG A 1 107 ? 2.060 10.496 10.570 1.00 86.56 107 ARG A C 1
ATOM 817 O O . ARG A 1 107 ? 2.101 10.405 9.347 1.00 86.56 107 ARG A O 1
ATOM 824 N N . LEU A 1 108 ? 2.208 11.662 11.206 1.00 86.38 108 LEU A N 1
ATOM 825 C CA . LEU A 1 108 ? 2.415 12.928 10.494 1.00 86.38 108 LEU A CA 1
ATOM 826 C C . LEU A 1 108 ? 3.785 12.965 9.810 1.00 86.38 108 LEU A C 1
ATOM 828 O O . LEU A 1 108 ? 3.864 13.264 8.621 1.00 86.38 108 LEU A O 1
ATOM 832 N N . LYS A 1 109 ? 4.848 12.595 10.537 1.00 87.88 109 LYS A N 1
ATOM 833 C CA . LYS A 1 109 ? 6.210 12.521 9.982 1.00 87.88 109 LYS A CA 1
ATOM 834 C C . LYS A 1 109 ? 6.273 11.548 8.808 1.00 87.88 109 LYS A C 1
ATOM 836 O O . LYS A 1 109 ? 6.839 11.875 7.773 1.00 87.88 109 LYS A O 1
ATOM 841 N N . ASN A 1 110 ? 5.607 10.403 8.946 1.00 88.38 110 ASN A N 1
ATOM 842 C CA . ASN A 1 110 ? 5.504 9.393 7.899 1.00 88.38 110 ASN A CA 1
ATOM 843 C C . ASN A 1 110 ? 4.831 9.941 6.639 1.00 88.38 110 ASN A C 1
ATOM 845 O O . ASN A 1 110 ? 5.356 9.751 5.548 1.00 88.38 110 ASN A O 1
ATOM 849 N N . ARG A 1 111 ? 3.715 10.670 6.778 1.00 87.81 111 ARG A N 1
ATOM 850 C CA . ARG A 1 111 ? 3.033 11.299 5.635 1.00 87.81 111 ARG A CA 1
ATOM 851 C C . ARG A 1 111 ? 3.892 12.359 4.947 1.00 87.81 111 ARG A C 1
ATOM 853 O O . ARG A 1 111 ? 3.934 12.380 3.723 1.00 87.81 111 ARG A O 1
ATOM 860 N N . ILE A 1 112 ? 4.581 13.210 5.713 1.00 89.25 112 ILE A N 1
ATOM 861 C CA . ILE A 1 112 ? 5.455 14.258 5.157 1.00 89.25 112 ILE A CA 1
ATOM 862 C C . ILE A 1 112 ? 6.635 13.634 4.411 1.00 89.25 112 ILE A C 1
ATOM 864 O O . ILE A 1 112 ? 6.908 14.016 3.277 1.00 89.25 112 ILE A O 1
ATOM 868 N N . ALA A 1 113 ? 7.310 12.658 5.020 1.00 87.69 113 ALA A N 1
ATOM 869 C CA . ALA A 1 113 ? 8.440 11.978 4.399 1.00 87.69 113 ALA A CA 1
ATOM 870 C C . ALA A 1 113 ? 8.025 11.244 3.116 1.00 87.69 113 ALA A C 1
ATOM 872 O O . ALA A 1 113 ? 8.681 11.394 2.090 1.00 87.69 113 ALA A O 1
ATOM 873 N N . TYR A 1 114 ? 6.904 10.516 3.151 1.00 86.75 114 TYR A N 1
ATOM 874 C CA . TYR A 1 114 ? 6.368 9.837 1.972 1.00 86.75 114 TYR A CA 1
ATOM 875 C C . TYR A 1 114 ? 6.010 10.831 0.855 1.00 86.75 114 TYR A C 1
ATOM 877 O O . TYR A 1 114 ? 6.413 10.646 -0.290 1.00 86.75 114 TYR A O 1
ATOM 885 N N . GLY A 1 115 ? 5.331 11.934 1.196 1.00 87.44 115 GLY A N 1
ATOM 886 C CA . GLY A 1 115 ? 5.001 12.992 0.241 1.00 87.44 115 GLY A CA 1
ATOM 887 C C . GLY A 1 115 ? 6.239 13.648 -0.378 1.00 87.44 115 GLY A C 1
ATOM 888 O O . GLY A 1 115 ? 6.264 13.877 -1.582 1.00 87.44 115 GLY A O 1
ATOM 889 N N . GLY A 1 116 ? 7.283 13.900 0.417 1.00 87.88 116 GLY A N 1
ATOM 890 C CA . GLY A 1 116 ? 8.542 14.474 -0.066 1.00 87.88 116 GLY A CA 1
ATOM 891 C C . GLY A 1 116 ? 9.324 13.546 -1.001 1.00 87.88 116 GLY A C 1
ATOM 892 O O . GLY A 1 116 ? 9.897 14.008 -1.982 1.00 87.88 116 GLY A O 1
ATOM 893 N N . LEU A 1 117 ? 9.328 12.236 -0.742 1.00 83.94 117 LEU A N 1
ATOM 894 C CA . LEU A 1 117 ? 9.933 11.264 -1.661 1.00 83.94 117 LEU A CA 1
ATOM 895 C C . LEU A 1 117 ? 9.148 11.181 -2.977 1.00 83.94 117 LEU A C 1
ATOM 897 O O . LEU A 1 117 ? 9.749 11.193 -4.051 1.00 83.94 117 LEU A O 1
ATOM 901 N N . GLY A 1 118 ? 7.815 11.184 -2.894 1.00 80.75 118 GLY A N 1
ATOM 902 C CA . GLY A 1 118 ? 6.939 11.191 -4.065 1.00 80.75 118 GLY A CA 1
ATOM 903 C C . GLY A 1 118 ? 7.149 12.405 -4.969 1.00 80.75 118 GLY A C 1
ATOM 904 O O . GLY A 1 118 ? 7.225 12.256 -6.187 1.00 80.75 118 GLY A O 1
ATOM 905 N N . THR A 1 119 ? 7.309 13.605 -4.401 1.00 80.31 119 THR A N 1
ATOM 906 C CA . THR A 1 119 ? 7.565 14.807 -5.211 1.00 80.31 119 THR A CA 1
ATOM 907 C C . THR A 1 119 ? 8.912 14.743 -5.923 1.00 80.31 119 THR A C 1
ATOM 909 O O . THR A 1 119 ? 8.977 15.084 -7.101 1.00 80.31 119 THR A O 1
ATOM 912 N N . ILE A 1 120 ? 9.971 14.270 -5.258 1.00 82.44 120 ILE A N 1
ATOM 913 C CA . ILE A 1 120 ? 11.298 14.116 -5.877 1.00 82.44 120 ILE A CA 1
ATOM 914 C C . ILE A 1 120 ? 11.235 13.160 -7.077 1.00 82.44 120 ILE A C 1
ATOM 916 O O . ILE A 1 120 ? 11.808 13.466 -8.125 1.00 82.44 120 ILE A O 1
ATOM 920 N N . ASP A 1 121 ? 10.542 12.028 -6.946 1.00 79.00 121 ASP A N 1
ATOM 921 C CA . ASP A 1 121 ? 10.448 11.038 -8.026 1.00 79.00 121 ASP A CA 1
ATOM 922 C C . ASP A 1 121 ? 9.660 11.569 -9.238 1.00 79.00 121 ASP A C 1
ATOM 924 O O . ASP A 1 121 ? 10.096 11.418 -10.384 1.00 79.00 121 ASP A O 1
ATOM 928 N N . LEU A 1 122 ? 8.575 12.316 -8.992 1.00 76.00 122 LEU A N 1
ATOM 929 C CA . LEU A 1 122 ? 7.803 12.986 -10.046 1.00 76.00 122 LEU A CA 1
ATOM 930 C C . LEU A 1 122 ? 8.659 13.952 -10.883 1.00 76.00 122 LEU A C 1
ATOM 932 O O . LEU A 1 122 ? 8.487 14.020 -12.102 1.00 76.00 122 LEU A O 1
ATOM 936 N N . PHE A 1 123 ? 9.600 14.672 -10.262 1.00 77.31 123 PHE A N 1
ATOM 937 C CA . PHE A 1 123 ? 10.515 15.560 -10.990 1.00 77.31 123 PHE A CA 1
ATOM 938 C C . PHE A 1 123 ? 11.588 14.804 -11.779 1.00 77.31 123 PHE A C 1
ATOM 940 O O . PHE A 1 123 ? 11.982 15.266 -12.850 1.00 77.31 123 PHE A O 1
ATOM 947 N N . LYS A 1 124 ? 12.047 13.644 -11.292 1.00 81.19 124 LYS A N 1
ATOM 948 C CA . LYS A 1 124 ? 13.049 12.826 -11.996 1.00 81.19 124 LYS A CA 1
ATOM 949 C C . LYS A 1 124 ? 12.496 12.174 -13.265 1.00 81.19 124 LYS A C 1
ATOM 951 O O . LYS A 1 124 ? 13.268 11.925 -14.186 1.00 81.19 124 LYS A O 1
ATOM 956 N N . ARG A 1 125 ? 11.177 11.932 -13.335 1.00 79.81 125 ARG A N 1
ATOM 957 C CA . ARG A 1 125 ? 10.484 11.310 -14.486 1.00 79.81 125 ARG A CA 1
ATOM 958 C C . ARG A 1 125 ? 11.128 9.991 -14.941 1.00 79.81 125 ARG A C 1
ATOM 960 O O . ARG A 1 125 ? 11.034 9.641 -16.113 1.00 79.81 125 ARG A O 1
ATOM 967 N N . SER A 1 126 ? 11.744 9.246 -14.022 1.00 77.50 126 SER A N 1
ATOM 968 C CA . SER A 1 126 ? 12.479 8.006 -14.319 1.00 77.50 126 SER A CA 1
ATOM 969 C C . SER A 1 126 ? 11.605 6.918 -14.954 1.00 77.50 126 SER A C 1
ATOM 971 O O . SER A 1 126 ? 12.116 6.029 -15.618 1.00 77.50 126 SER A O 1
ATOM 973 N N . TRP A 1 127 ? 10.286 7.006 -14.766 1.00 80.88 127 TRP A N 1
ATOM 974 C CA . TRP A 1 127 ? 9.301 6.010 -15.191 1.00 80.88 127 TRP A CA 1
ATOM 975 C C . TRP A 1 127 ? 8.455 6.452 -16.392 1.00 80.88 127 TRP A C 1
ATOM 977 O O . TRP A 1 127 ? 7.407 5.867 -16.647 1.00 80.88 127 TRP A O 1
ATOM 987 N N . LYS A 1 128 ? 8.871 7.503 -17.114 1.00 81.06 128 LYS A N 1
ATOM 988 C CA . LYS A 1 128 ? 8.101 8.072 -18.237 1.00 81.06 128 LYS A CA 1
ATOM 989 C C . LYS A 1 128 ? 7.839 7.077 -19.379 1.00 81.06 128 LYS A C 1
ATOM 991 O O . LYS A 1 128 ? 6.796 7.178 -20.008 1.00 81.06 128 LYS A O 1
ATOM 996 N N . ASP A 1 129 ? 8.744 6.121 -19.586 1.00 85.12 129 ASP A N 1
ATOM 997 C CA . ASP A 1 129 ? 8.674 5.150 -20.684 1.00 85.12 129 ASP A CA 1
ATOM 998 C C . ASP A 1 129 ? 8.074 3.808 -20.213 1.00 85.12 129 ASP A C 1
ATOM 1000 O O . ASP A 1 129 ? 7.918 2.884 -21.000 1.00 85.12 129 ASP A O 1
ATOM 1004 N N . LEU A 1 130 ? 7.688 3.679 -18.931 1.00 84.62 130 LEU A N 1
ATOM 1005 C CA . LEU A 1 130 ? 7.181 2.421 -18.362 1.00 84.62 130 LEU A CA 1
ATOM 1006 C C . LEU A 1 130 ? 5.957 1.885 -19.118 1.00 84.62 130 LEU A C 1
ATOM 1008 O O . LEU A 1 130 ? 5.812 0.676 -19.263 1.00 84.62 130 LEU A O 1
ATOM 1012 N N . SER A 1 131 ? 5.097 2.769 -19.625 1.00 85.12 131 SER A N 1
ATOM 1013 C CA . SER A 1 131 ? 3.915 2.381 -20.402 1.00 85.12 131 SER A CA 1
ATOM 1014 C C . SER A 1 131 ? 4.252 1.659 -21.704 1.00 85.12 131 SER A C 1
ATOM 1016 O O . SER A 1 131 ? 3.405 0.942 -22.218 1.00 85.12 131 SER A O 1
ATOM 1018 N N . GLU A 1 132 ? 5.463 1.828 -22.238 1.00 86.75 132 GLU A N 1
ATOM 1019 C CA . GLU A 1 132 ? 5.912 1.113 -23.439 1.00 86.75 132 GLU A CA 1
ATOM 1020 C C . GLU A 1 132 ? 6.240 -0.358 -23.139 1.00 86.75 132 GLU A C 1
ATOM 1022 O O . GLU A 1 132 ? 6.248 -1.187 -24.044 1.00 86.75 132 GLU A O 1
ATOM 1027 N N . PHE A 1 133 ? 6.458 -0.694 -21.863 1.00 83.38 133 PHE A N 1
ATOM 1028 C CA . PHE A 1 133 ? 6.792 -2.041 -21.393 1.00 83.38 133 PHE A CA 1
ATOM 1029 C C . PHE A 1 133 ? 5.628 -2.737 -20.675 1.00 83.38 133 PHE A C 1
ATOM 1031 O O . PHE A 1 133 ? 5.780 -3.869 -20.219 1.00 83.38 133 PHE A O 1
ATOM 1038 N N . VAL A 1 134 ? 4.475 -2.073 -20.545 1.00 84.69 134 VAL A N 1
ATOM 1039 C CA . VAL A 1 134 ? 3.285 -2.619 -19.883 1.00 84.69 134 VAL A CA 1
ATOM 1040 C C . VAL A 1 134 ? 2.204 -2.865 -20.922 1.00 84.69 134 VAL A C 1
ATOM 1042 O O . VAL A 1 134 ? 1.712 -1.939 -21.561 1.00 84.69 134 VAL A O 1
ATOM 1045 N N . TYR A 1 135 ? 1.800 -4.125 -21.040 1.00 83.06 135 TYR A N 1
ATOM 1046 C CA . TYR A 1 135 ? 0.673 -4.546 -21.855 1.00 83.06 135 TYR A CA 1
ATOM 1047 C C . TYR A 1 135 ? -0.444 -5.062 -20.942 1.00 83.06 135 TYR A C 1
ATOM 1049 O O . TYR A 1 135 ? -0.177 -5.775 -19.975 1.00 83.06 135 TYR A O 1
ATOM 1057 N N . LEU A 1 136 ? -1.682 -4.652 -21.221 1.00 81.06 136 LEU A N 1
ATOM 1058 C CA . LEU A 1 136 ? -2.880 -5.082 -20.502 1.00 81.06 136 LEU A CA 1
ATOM 1059 C C . LEU A 1 136 ? -3.773 -5.826 -21.495 1.00 81.06 136 LEU A C 1
ATOM 1061 O O . LEU A 1 136 ? -4.139 -5.250 -22.521 1.00 81.06 136 LEU A O 1
ATOM 1065 N N . GLU A 1 137 ? -4.093 -7.080 -21.183 1.00 63.97 137 GLU A N 1
ATOM 1066 C CA . GLU A 1 137 ? -5.093 -7.889 -21.898 1.00 63.97 137 GLU A CA 1
ATOM 1067 C C . GLU A 1 137 ? -6.487 -7.741 -21.289 1.00 63.97 137 GLU A C 1
ATOM 1069 O O . GLU A 1 137 ? -6.590 -7.655 -20.041 1.00 63.97 137 GLU A O 1
#

=== Feature glossary ===
A reading guide for the features in this record.

Start from the sequence.

  · Sequence gives the chain of amino acids in standard one-letter code (A=alanine, C=cysteine, …, Y=tyrosine), read N→C. It is the only feature that is directly encoded by the gene; all structural features are derived from the folded form of this sequence.

Fold it, and you get atomic coordinates and the backbone conformation that goes with them.

  · Structure coordinates are given as an mmCIF _atom_site loop: one row per atom with element, residue name, chain id, sequence number, and x/y/z position in Å. Only the four main-chain atoms per residue are included here; side chains are omitted to keep the record compact.

  · Backbone dihedral angles. Every residue except chain termini has a φ (preceding-C → N → Cα → C) and a ψ (N → Cα → C → next-N). They are reported in degrees following the IUPAC sign convention. Secondary structure is essentially a statement about which (φ, ψ) basin each residue occupies.

  · Eight-state secondary structure (DSSP): H is the canonical α-helix, G the tighter 3₁₀-helix, I the wider π-helix; E/B are β-structure, T and S are turns and bends, and '-' is everything else. DSSP derives these from the pattern of main-chain N–H···O=C 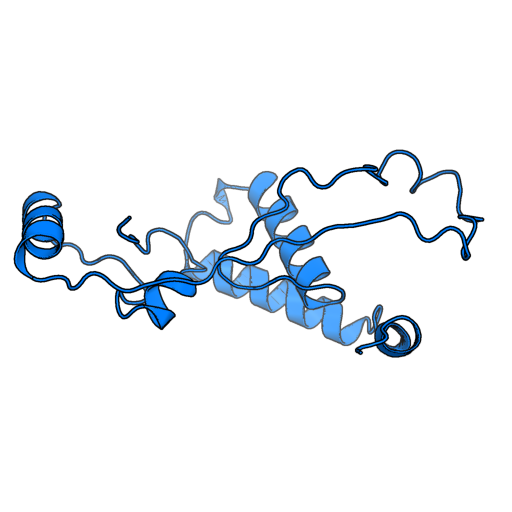hydrogen bonds, not from the sequence.

  · SS3 is a coarse helix/strand/coil call (letters a/b/c) made by the P-SEA algorithm from inter-Cα distances and dihedrals. It is less detailed than DSSP but needs only Cα positions.

Summarize the fold with a handful of shape descriptors and a per-residue structural alphabet.

  · Radius of gyration (Rg) is the root-mean-square distance of Cα atoms from their centroid — a single number for overall size and compactness. A globular domain of N residues has Rg ≈ 2.2·N^0.38 Å; an extended or disordered chain has a much larger Rg. The Cα contact count is the number of residue pairs whose Cα atoms are within 8 Å and are more than four positions apart in sequence — a standard proxy for tertiary packing density. The bounding box is the smallest axis-aligned box enclosing all Cα atoms.

  · 3Di is Foldseek's structural alphabet. Each residue is assigned one of twenty discrete states based on how its Cα sits relative to its spatial (not sequential) neighbors. Aligning 3Di strings finds structural homologs roughly as well as full 3D superposition, but orders of magnitude faster.

  · Solvent-accessible surface area (SASA) is the area in Å² traced out by the centre of a 1.4 Å probe sphere (a water molecule) rolled over the protein's van der Waals surface (Shrake–Rupley / Lee–Richards construction). Buried residues have near-zero SASA; fully exposed residues can exceed 200 Å². The total SASA scales roughly with the number of surface residues.

Ask how reliable the model is.

  · For AlphaFold models, the B-factor field carries pLDDT — the model's own estimate of local accuracy on a 0–100 scale. Regions with pLDDT<50 should be treated as essentially unmodeled; they often correspond to intrinsically disordered segments.

  · For experimental (PDB) structures, the B-factor (temperature factor) quantifies the positional spread of each atom in the crystal — a combination of thermal vibration and static disorder — in units of Å². High B-factors mark flexible loops or poorly resolved regions; low B-factors mark the rigid, well-ordered core.

  · Predicted Aligned Error (PAE) is an AlphaFold confidence matrix: entry (i, j) is the expected error in the position of residue j, in ångströms, when the prediction is superimposed on the true structure at residue i. Low PAE within a block of residues means that block is internally rigid and well-predicted; high PAE between two blocks means their relative placement is uncertain even if each block individually is confident.

Place it in context: what it resembles, what it is annotated as, and how it looks.

  · Structural nearest neighbors (via Foldseek easy-search vs the PDB). Reported per hit: target PDB id, E-value, and alignment TM-score. A TM-score above ~0.5 is the conventional threshold for 'same fold'.

  · Functional annotations link the protein to curated databases. InterPro entries identify conserved domains and families by matching the sequence against member-database signatures (Pfam, PROSITE, CDD, …). Gene Ontology (GO) terms describe molecular function, biological process, and cellular component in a controlled vocabulary. CATH places the structure in a hierarchical fold classification (Class/Architecture/Topology/Homologous-superfamily). The organism is the source species.

  · The contact map is a binary N×N matrix image: pixel (i, j) is dark where Cα_i and Cα_j are within 8 Å and |i−j|>4. Because the |i−j|>4 filter removes local helical contacts, off-diagonal stripes parallel to the main diagonal indicate parallel β-sheets; stripes perpendicular to it indicate antiparallel β-sheets. The Ramachandran plot scatters every residue's (φ, ψ) pair against the sterically allowed regions. The PAE heatmap renders the predicted-aligned-error matrix.

  · Six rendered views show the 3D structure from the faces of a cube — i.e. along ±x, ±y, ±z. Rendering representation is drawn randomly per protein from cartoon (secondary-structure ribbons), sticks (backbone bonds), or molecular surface; coloring is either N→C rainbow (blue at the N-terminus through red at the C-terminus) or one color per chain.